Protein AF-A0A4P9YSX7-F1 (afdb_monomer)

Solvent-accessible surface area (backbone atoms only — not comparable to full-atom values): 7446 Å² total; per-residue (Å²): 141,92,79,89,79,85,84,76,81,81,80,81,82,82,80,86,76,82,76,68,74,71,67,54,31,10,48,99,82,40,51,61,19,48,90,82,24,20,10,11,25,95,44,29,35,33,68,53,59,60,26,18,64,48,75,34,39,35,85,26,10,51,38,58,79,43,23,43,69,74,78,77,95,67,95,83,87,85,68,91,87,49,67,76,36,45,44,43,47,93,72,58,84,48,50,60,90,61,30,77,46,64,36,90,64,82,75,88,77,76,66,97,58,95,74,78,129

Sequence (117 aa):
MHSQIIASAALLLLASALITPADANCGELGRKCDKFSPCCSGGYCDSKLRFCAVNCDPENSYSAKSCFPRPGCVNFETNFGDAKKMTTLENYDGNYQKYELYSDFQPNNAHINGNGR

Structure (mmCIF, N/CA/C/O backbone):
data_AF-A0A4P9YSX7-F1
#
_entry.id   AF-A0A4P9YSX7-F1
#
loop_
_atom_site.group_PDB
_atom_site.id
_atom_site.type_symbol
_atom_site.label_atom_id
_atom_site.label_alt_id
_atom_site.label_comp_id
_atom_site.label_asym_id
_atom_site.label_entity_id
_atom_site.label_seq_id
_atom_site.pdbx_PDB_ins_code
_atom_site.Cartn_x
_atom_site.Cartn_y
_atom_site.Cartn_z
_atom_site.occupancy
_atom_site.B_iso_or_equiv
_atom_site.auth_seq_id
_atom_site.auth_comp_id
_atom_site.auth_asym_id
_atom_site.auth_atom_id
_atom_site.pdbx_PDB_model_num
ATOM 1 N N . MET A 1 1 ? 46.335 48.099 5.311 1.00 44.53 1 MET A N 1
ATOM 2 C CA . MET A 1 1 ? 45.765 47.294 4.210 1.00 44.53 1 MET A CA 1
ATOM 3 C C . MET A 1 1 ? 45.022 46.102 4.822 1.00 44.53 1 MET A C 1
ATOM 5 O O . MET A 1 1 ? 45.572 45.020 4.876 1.00 44.53 1 MET A O 1
ATOM 9 N N . HIS A 1 2 ? 43.823 46.310 5.380 1.00 45.09 2 HIS A N 1
ATOM 10 C CA . HIS A 1 2 ? 43.035 45.255 6.059 1.00 45.09 2 HIS A CA 1
ATOM 11 C C . HIS A 1 2 ? 41.548 45.378 5.706 1.00 45.09 2 HIS A C 1
ATOM 13 O O . HIS A 1 2 ? 40.671 45.440 6.556 1.00 45.09 2 HIS A O 1
ATOM 19 N N . SER A 1 3 ? 41.278 45.509 4.419 1.00 52.00 3 SER A N 1
ATOM 20 C CA . SER A 1 3 ? 39.942 45.520 3.838 1.00 52.00 3 SER A CA 1
ATOM 21 C C . SER A 1 3 ? 40.109 44.853 2.475 1.00 52.00 3 SER A C 1
ATOM 23 O O . SER A 1 3 ? 41.175 45.047 1.897 1.00 52.00 3 SER A O 1
ATOM 25 N N . GLN A 1 4 ? 39.131 44.079 1.993 1.00 51.25 4 GLN A N 1
ATOM 26 C CA . GLN A 1 4 ? 39.103 43.311 0.719 1.00 51.25 4 GLN A CA 1
ATOM 27 C C . GLN A 1 4 ? 39.183 41.760 0.797 1.00 51.25 4 GLN A C 1
ATOM 29 O O . GLN A 1 4 ? 39.415 41.144 -0.236 1.00 51.25 4 GLN A O 1
ATOM 34 N N . ILE A 1 5 ? 38.959 41.076 1.934 1.00 47.78 5 ILE A N 1
ATOM 35 C CA . ILE A 1 5 ? 38.870 39.580 1.922 1.00 47.78 5 ILE A CA 1
ATOM 36 C C . ILE A 1 5 ? 37.495 39.032 2.359 1.00 47.78 5 ILE A C 1
ATOM 38 O O . ILE A 1 5 ? 37.219 37.847 2.223 1.00 47.78 5 ILE A O 1
ATOM 42 N N . ILE A 1 6 ? 36.554 39.878 2.787 1.00 49.09 6 ILE A N 1
ATOM 43 C CA . ILE A 1 6 ? 35.242 39.410 3.289 1.00 49.09 6 ILE A CA 1
ATOM 44 C C . ILE A 1 6 ? 34.161 39.333 2.188 1.00 49.09 6 ILE A C 1
ATOM 46 O O . ILE A 1 6 ? 32.992 39.116 2.482 1.00 49.09 6 ILE A O 1
ATOM 50 N N . ALA A 1 7 ? 34.515 39.511 0.911 1.00 49.16 7 ALA A N 1
ATOM 51 C CA . ALA A 1 7 ? 33.528 39.636 -0.170 1.00 49.16 7 ALA A CA 1
ATOM 52 C C . ALA A 1 7 ? 33.218 38.333 -0.937 1.00 49.16 7 ALA A C 1
ATOM 54 O O . ALA A 1 7 ? 32.344 38.347 -1.798 1.00 49.16 7 ALA A O 1
ATOM 55 N N . SER A 1 8 ? 33.877 37.206 -0.638 1.00 50.47 8 SER A N 1
ATOM 56 C CA . SER A 1 8 ? 33.814 36.018 -1.519 1.00 50.47 8 SER A CA 1
ATOM 57 C C . SER A 1 8 ? 33.156 34.769 -0.920 1.00 50.47 8 SER A C 1
ATOM 59 O O . SER A 1 8 ? 33.094 33.745 -1.593 1.00 50.47 8 SER A O 1
ATOM 61 N N . ALA A 1 9 ? 32.641 34.814 0.312 1.00 48.69 9 ALA A N 1
ATOM 62 C CA . ALA A 1 9 ? 32.119 33.615 0.988 1.00 48.69 9 ALA A CA 1
ATOM 63 C C . ALA A 1 9 ? 30.585 33.447 0.942 1.00 48.69 9 ALA A C 1
ATOM 65 O O . ALA A 1 9 ? 30.069 32.459 1.453 1.00 48.69 9 ALA A O 1
ATOM 66 N N . ALA A 1 10 ? 29.841 34.379 0.337 1.00 52.47 10 ALA A N 1
ATOM 67 C CA . ALA A 1 10 ? 28.373 34.382 0.401 1.00 52.47 10 ALA A CA 1
ATOM 68 C C . ALA A 1 10 ? 27.658 33.796 -0.835 1.00 52.47 10 ALA A C 1
ATOM 70 O O . ALA A 1 10 ? 26.431 33.774 -0.861 1.00 52.47 10 ALA A O 1
ATOM 71 N N . LEU A 1 11 ? 28.379 33.312 -1.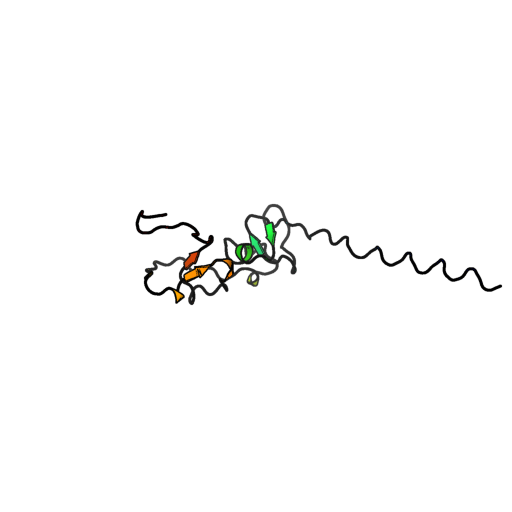855 1.00 51.22 11 LEU A N 1
ATOM 72 C CA . LEU A 1 11 ? 27.763 32.931 -3.139 1.00 51.22 11 LEU A CA 1
ATOM 73 C C . LEU A 1 11 ? 27.581 31.420 -3.380 1.00 51.22 11 LEU A C 1
ATOM 75 O O . LEU A 1 11 ? 27.096 31.038 -4.439 1.00 51.22 11 LEU A O 1
ATOM 79 N N . LEU A 1 12 ? 27.931 30.548 -2.426 1.00 53.75 12 LEU A N 1
ATOM 80 C CA . LEU A 1 12 ? 27.929 29.085 -2.633 1.00 53.75 12 LEU A CA 1
ATOM 81 C C . LEU A 1 12 ? 26.790 28.311 -1.938 1.00 53.75 12 LEU A C 1
ATOM 83 O O . LEU A 1 12 ? 26.771 27.087 -1.999 1.00 53.75 12 LEU A O 1
ATOM 87 N N . LEU A 1 13 ? 25.817 28.980 -1.309 1.00 55.47 13 LEU A N 1
ATOM 88 C CA . LEU A 1 13 ? 24.772 28.308 -0.509 1.00 55.47 13 LEU A CA 1
ATOM 89 C C . LEU A 1 13 ? 23.389 28.185 -1.183 1.00 55.47 13 LEU A C 1
ATOM 91 O O . LEU A 1 13 ? 22.444 27.738 -0.543 1.00 55.47 13 LEU A O 1
ATOM 95 N N . LEU A 1 14 ? 23.246 28.532 -2.467 1.00 56.84 14 LEU A N 1
ATOM 96 C CA . LEU A 1 14 ? 21.939 28.576 -3.154 1.00 56.84 14 LEU A CA 1
ATOM 97 C C . LEU A 1 14 ? 21.659 27.413 -4.130 1.00 56.84 14 LEU A C 1
ATOM 99 O O . LEU A 1 14 ? 20.660 27.450 -4.840 1.00 56.84 14 LEU A O 1
ATOM 103 N N . ALA A 1 15 ? 22.486 26.362 -4.171 1.00 56.94 15 ALA A N 1
ATOM 104 C CA . ALA A 1 15 ? 22.354 25.293 -5.175 1.00 56.94 15 ALA A CA 1
ATOM 105 C C . ALA A 1 15 ? 21.548 24.044 -4.736 1.00 56.94 15 ALA A C 1
ATOM 107 O O . ALA A 1 15 ? 21.456 23.085 -5.498 1.00 56.94 15 ALA A O 1
ATOM 108 N N . SER A 1 16 ? 20.958 24.014 -3.536 1.00 58.09 16 SER A N 1
ATOM 109 C CA . SER A 1 16 ? 20.520 22.747 -2.912 1.00 58.09 16 SER A CA 1
ATOM 110 C C . SER A 1 16 ? 19.030 22.380 -3.027 1.00 58.09 16 SER A C 1
ATOM 112 O O . SER A 1 16 ? 18.587 21.532 -2.258 1.00 58.09 16 SER A O 1
ATOM 114 N N . ALA A 1 17 ? 18.221 22.984 -3.907 1.00 57.47 17 ALA A N 1
ATOM 115 C CA . ALA A 1 17 ? 16.762 22.764 -3.846 1.00 57.47 17 ALA A CA 1
ATOM 116 C C . ALA A 1 17 ? 16.018 22.652 -5.187 1.00 57.47 17 ALA A C 1
ATOM 118 O O . ALA A 1 17 ? 14.826 22.935 -5.248 1.00 57.47 17 ALA A O 1
ATOM 119 N N . LEU A 1 18 ? 16.669 22.184 -6.253 1.00 50.09 18 LEU A N 1
ATOM 120 C CA . LEU A 1 18 ? 15.952 21.708 -7.444 1.00 50.09 18 LEU A CA 1
ATOM 121 C C . LEU A 1 18 ? 15.916 20.177 -7.444 1.00 50.09 18 LEU A C 1
ATOM 123 O O . LEU A 1 18 ? 16.394 19.530 -8.369 1.00 50.09 18 LEU A O 1
ATOM 127 N N . ILE A 1 19 ? 15.357 19.583 -6.385 1.00 56.78 19 ILE A N 1
ATOM 128 C CA . ILE A 1 19 ? 14.822 18.226 -6.509 1.00 56.78 19 ILE A CA 1
ATOM 129 C C . ILE A 1 19 ? 13.509 18.413 -7.265 1.00 56.78 19 ILE A C 1
ATOM 131 O O . ILE A 1 19 ? 12.466 18.665 -6.665 1.00 56.78 19 ILE A O 1
ATOM 135 N N . THR A 1 20 ? 13.565 18.382 -8.597 1.00 51.16 20 THR A N 1
ATOM 136 C CA . THR A 1 20 ? 12.356 18.118 -9.376 1.00 51.16 20 THR A CA 1
ATOM 137 C C . THR A 1 20 ? 11.800 16.806 -8.831 1.00 51.16 20 THR A C 1
ATOM 139 O O . THR A 1 20 ? 12.587 15.853 -8.754 1.00 51.16 20 THR A O 1
ATOM 142 N N . PRO A 1 21 ? 10.529 16.732 -8.394 1.00 57.25 21 PRO A N 1
ATOM 143 C CA . PRO A 1 21 ? 9.966 15.450 -8.002 1.00 57.25 21 PRO A CA 1
ATOM 144 C C . PRO A 1 21 ? 10.241 14.494 -9.159 1.00 57.25 21 PRO A C 1
ATOM 146 O O . PRO A 1 21 ? 9.942 14.832 -10.308 1.00 57.25 21 PRO A O 1
ATOM 149 N N . ALA A 1 22 ? 10.919 13.375 -8.875 1.00 58.41 22 ALA A N 1
ATOM 150 C CA . ALA A 1 22 ? 11.046 12.303 -9.849 1.00 58.41 22 ALA A CA 1
ATOM 151 C C . ALA A 1 22 ? 9.649 12.063 -10.410 1.00 58.41 22 ALA A C 1
ATOM 153 O O . ALA A 1 22 ? 8.707 12.071 -9.615 1.00 58.41 22 ALA A O 1
ATOM 154 N N . ASP A 1 23 ? 9.544 11.983 -11.743 1.00 61.09 23 ASP A N 1
ATOM 155 C CA . ASP A 1 23 ? 8.285 11.958 -12.489 1.00 61.09 23 ASP A CA 1
ATOM 156 C C . ASP A 1 23 ? 7.153 11.408 -11.629 1.00 61.09 23 ASP A C 1
ATOM 158 O O . ASP A 1 23 ? 7.137 10.228 -11.282 1.00 61.09 23 ASP A O 1
ATOM 162 N N . ALA A 1 24 ? 6.225 12.287 -11.243 1.00 78.25 24 ALA A N 1
ATOM 163 C CA . ALA A 1 24 ? 5.135 11.923 -10.344 1.00 78.25 24 ALA A CA 1
ATOM 164 C C . ALA A 1 24 ? 4.189 10.888 -10.972 1.00 78.25 24 ALA A C 1
ATOM 166 O O . ALA A 1 24 ? 3.214 10.515 -10.333 1.00 78.25 24 ALA A O 1
ATOM 167 N N . ASN A 1 25 ? 4.462 10.448 -12.204 1.00 90.81 25 ASN A N 1
ATOM 168 C CA . ASN A 1 25 ? 3.678 9.506 -12.975 1.00 90.81 25 ASN A CA 1
ATOM 169 C C . ASN A 1 25 ? 4.381 8.141 -13.061 1.00 90.81 25 ASN A C 1
ATOM 171 O O . ASN A 1 25 ? 5.598 8.057 -13.225 1.00 90.81 25 ASN A O 1
ATOM 175 N N . CYS A 1 26 ? 3.594 7.073 -13.052 1.00 92.75 26 CYS A N 1
ATOM 176 C CA . CYS A 1 26 ? 4.033 5.686 -13.192 1.00 92.75 26 CYS A CA 1
ATOM 177 C C . CYS A 1 26 ? 3.087 4.895 -14.107 1.00 92.75 26 CYS A C 1
ATOM 179 O O . CYS A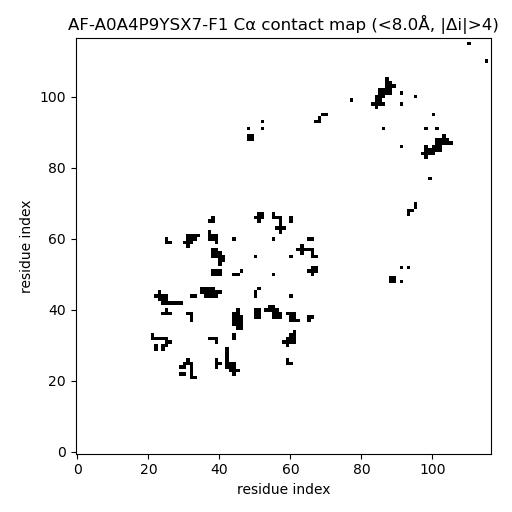 1 26 ? 2.019 5.379 -14.482 1.00 92.75 26 CYS A O 1
ATOM 181 N N . GLY A 1 27 ? 3.466 3.668 -14.473 1.00 87.88 27 GLY A N 1
ATOM 182 C CA . GLY A 1 27 ? 2.654 2.823 -15.353 1.00 87.88 27 GLY A CA 1
ATOM 183 C C . GLY A 1 27 ? 2.803 3.184 -16.826 1.00 87.88 27 GLY A C 1
ATOM 184 O O . GLY A 1 27 ? 3.882 3.569 -17.265 1.00 87.88 27 GLY A O 1
ATOM 185 N N . GLU A 1 28 ? 1.717 3.071 -17.594 1.00 80.38 28 GLU A N 1
ATOM 186 C CA . GLU A 1 28 ? 1.713 3.309 -19.050 1.00 80.38 28 GLU A CA 1
ATOM 187 C C . GLU A 1 28 ? 2.220 4.705 -19.448 1.00 80.38 28 GLU A C 1
ATOM 189 O O . GLU A 1 28 ? 2.726 4.895 -20.552 1.00 80.38 28 GLU A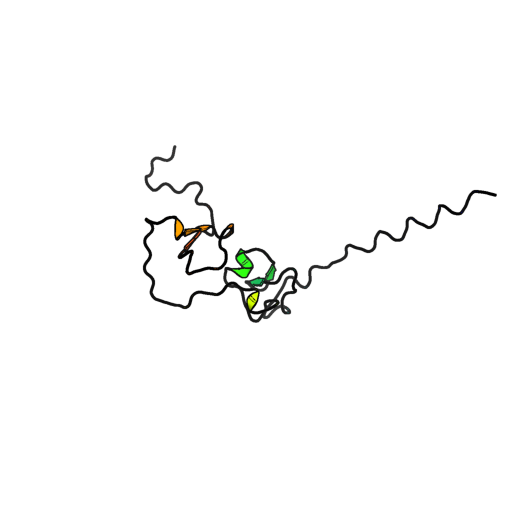 O 1
ATOM 194 N N . LEU A 1 29 ? 2.100 5.676 -18.540 1.00 69.88 29 LEU A N 1
ATOM 195 C CA . LEU A 1 29 ? 2.465 7.073 -18.758 1.00 69.88 29 LEU A CA 1
ATOM 196 C C . LEU A 1 29 ? 3.823 7.457 -18.137 1.00 69.88 29 LEU A C 1
ATOM 198 O O . LEU A 1 29 ? 4.211 8.620 -18.234 1.00 69.88 29 LEU A O 1
ATOM 202 N N . GLY A 1 30 ? 4.544 6.533 -17.481 1.00 76.56 30 GLY A N 1
ATOM 203 C CA . GLY A 1 30 ? 5.713 6.880 -16.661 1.00 76.56 30 GLY A CA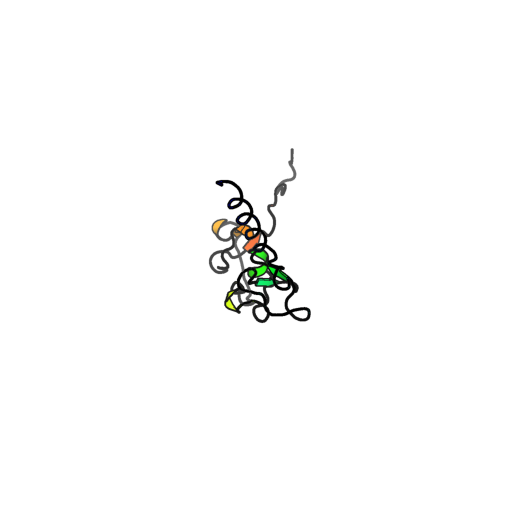 1
ATOM 204 C C . GLY A 1 30 ? 6.741 5.764 -16.440 1.00 76.56 30 GLY A C 1
ATOM 205 O O . GLY A 1 30 ? 6.679 4.684 -17.020 1.00 76.56 30 GLY A O 1
ATOM 206 N N . ARG A 1 31 ? 7.744 6.046 -15.600 1.00 86.31 31 ARG A N 1
ATOM 207 C CA . ARG A 1 31 ? 8.743 5.060 -15.141 1.00 86.31 31 ARG A CA 1
ATOM 208 C C . ARG A 1 31 ? 8.299 4.449 -13.811 1.00 86.31 31 ARG A C 1
ATOM 210 O O . ARG A 1 31 ? 7.296 4.855 -13.233 1.00 86.31 31 ARG A O 1
ATOM 217 N N . LYS A 1 32 ? 9.059 3.473 -13.302 1.00 93.12 32 LYS A N 1
ATOM 218 C CA . LYS A 1 32 ? 8.862 3.010 -11.925 1.00 93.12 32 LYS A CA 1
ATOM 219 C C . LYS A 1 32 ? 9.074 4.156 -10.945 1.00 93.12 32 LYS A C 1
ATOM 221 O O . LYS A 1 32 ? 10.003 4.945 -11.125 1.00 93.12 32 LYS A O 1
ATOM 226 N N . CYS A 1 33 ? 8.259 4.185 -9.898 1.00 94.44 33 CYS A N 1
ATOM 227 C CA . CYS A 1 33 ? 8.419 5.150 -8.823 1.00 94.44 33 CYS A CA 1
ATOM 228 C C . CYS A 1 33 ? 9.794 5.052 -8.145 1.00 94.44 33 CYS A C 1
ATOM 230 O O . CYS A 1 33 ? 10.431 3.995 -8.134 1.00 94.44 33 CYS A O 1
ATOM 232 N N . ASP A 1 34 ? 10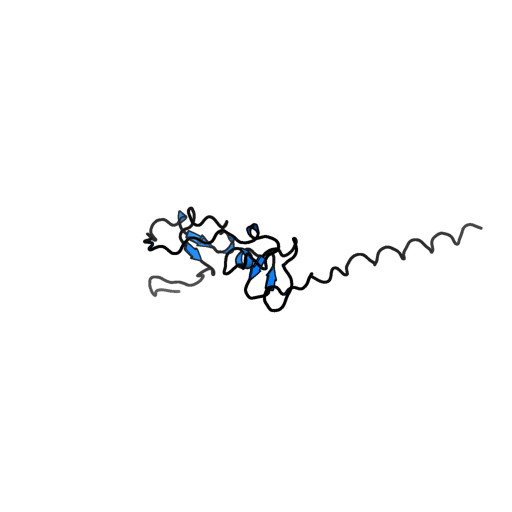.250 6.152 -7.551 1.00 93.56 34 ASP A N 1
ATOM 233 C CA . ASP A 1 34 ? 11.499 6.184 -6.794 1.00 93.56 34 ASP A CA 1
ATOM 234 C C . ASP A 1 34 ? 11.307 5.751 -5.331 1.00 93.56 34 ASP A C 1
ATOM 236 O O . ASP A 1 34 ? 10.204 5.488 -4.862 1.00 93.56 34 ASP A O 1
ATOM 240 N N . LYS A 1 35 ? 12.401 5.683 -4.571 1.00 94.38 35 LYS A N 1
ATOM 241 C CA . LYS A 1 35 ? 12.358 5.269 -3.161 1.00 94.38 35 LYS A CA 1
ATOM 242 C C . LYS A 1 35 ? 11.677 6.273 -2.216 1.00 94.38 35 LYS A C 1
ATOM 244 O O . LYS A 1 35 ? 11.418 5.912 -1.072 1.00 94.38 35 LYS A O 1
ATOM 249 N N . PHE A 1 36 ? 11.468 7.521 -2.637 1.00 92.50 36 PHE A N 1
ATOM 250 C CA . PHE A 1 36 ? 10.899 8.591 -1.810 1.00 92.50 36 PHE A CA 1
ATOM 251 C C . PHE A 1 36 ? 9.377 8.691 -1.972 1.00 92.50 36 PHE A C 1
ATOM 253 O O . PHE A 1 36 ? 8.691 9.048 -1.018 1.00 92.50 36 PHE A O 1
ATOM 260 N N . SER A 1 37 ? 8.853 8.311 -3.140 1.00 94.56 37 SER A N 1
ATOM 261 C CA . SER A 1 37 ? 7.420 8.179 -3.435 1.00 94.56 37 SER A CA 1
ATOM 262 C C . SER A 1 37 ? 7.117 6.771 -3.962 1.00 94.56 37 SER A C 1
ATOM 264 O O . SER A 1 37 ? 6.782 6.614 -5.130 1.00 94.56 37 SER A O 1
ATOM 266 N N . PRO A 1 38 ? 7.285 5.718 -3.144 1.00 95.50 38 PRO A N 1
ATOM 267 C CA . PRO A 1 38 ? 7.522 4.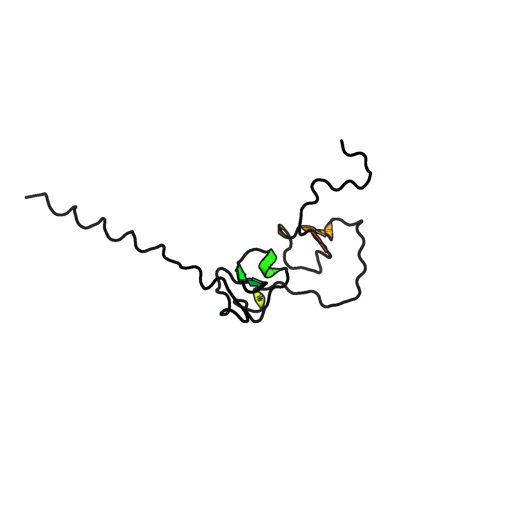360 -3.633 1.00 95.50 38 PRO A CA 1
ATOM 268 C C . PRO A 1 38 ? 6.303 3.629 -4.189 1.00 95.50 38 PRO A C 1
ATOM 270 O O . PRO A 1 38 ? 6.492 2.554 -4.769 1.00 95.50 38 PRO A O 1
ATOM 273 N N . CYS A 1 39 ? 5.097 4.162 -3.999 1.00 95.75 39 CYS A N 1
ATOM 274 C CA . CYS A 1 39 ? 3.842 3.495 -4.317 1.00 95.75 39 CYS A CA 1
ATOM 275 C C . CYS A 1 39 ? 3.204 4.115 -5.558 1.00 95.75 39 CYS A C 1
ATOM 277 O O . CYS A 1 39 ? 2.860 5.296 -5.562 1.00 95.75 39 CYS A O 1
ATOM 279 N N . CYS A 1 40 ? 3.022 3.295 -6.591 1.00 95.75 40 CYS A N 1
ATOM 280 C CA . CYS A 1 40 ? 2.303 3.664 -7.802 1.00 95.75 40 CYS A CA 1
ATOM 281 C C . CYS A 1 40 ? 0.807 3.373 -7.630 1.00 95.75 40 CYS A C 1
ATOM 283 O O . CYS A 1 40 ? 0.442 2.222 -7.411 1.00 95.75 40 CYS A O 1
ATOM 285 N N . SER A 1 41 ? -0.070 4.369 -7.754 1.00 93.69 41 SER A N 1
ATOM 286 C CA . SER A 1 41 ? -1.527 4.166 -7.752 1.00 93.69 41 SER A CA 1
ATOM 287 C C . SER A 1 41 ? -2.201 5.135 -8.718 1.00 93.69 41 SER A C 1
ATOM 289 O O . SER A 1 41 ? -1.897 6.326 -8.732 1.00 93.69 41 SER A O 1
ATOM 291 N N . GLY A 1 42 ? -3.089 4.618 -9.574 1.00 92.38 42 GLY A N 1
ATOM 292 C CA . GLY A 1 42 ? -3.795 5.428 -10.576 1.00 92.38 42 GLY A CA 1
ATOM 293 C C . GLY A 1 42 ? -2.876 6.152 -11.569 1.00 92.38 42 GLY A C 1
ATOM 294 O O . GLY A 1 42 ? -3.262 7.190 -12.094 1.00 92.38 42 GLY A O 1
ATOM 295 N N . GLY A 1 43 ? -1.663 5.637 -11.788 1.00 93.19 43 GLY A N 1
ATOM 296 C CA . GLY A 1 43 ? -0.659 6.262 -12.648 1.00 93.19 43 GLY A CA 1
ATOM 297 C C . GLY A 1 43 ? 0.186 7.338 -11.968 1.00 93.19 43 GLY A C 1
ATOM 298 O O . GLY A 1 43 ? 0.927 8.012 -12.672 1.00 93.19 43 GLY A O 1
ATOM 299 N N . TYR A 1 44 ? 0.117 7.483 -10.638 1.00 93.62 44 TYR A N 1
ATOM 300 C CA . TYR A 1 44 ? 0.899 8.462 -9.880 1.00 93.62 44 TYR A CA 1
ATOM 301 C C . TYR A 1 44 ? 1.724 7.841 -8.745 1.00 93.62 44 TYR A C 1
ATOM 303 O O . TYR A 1 44 ? 1.283 6.894 -8.092 1.00 93.62 44 TYR A O 1
ATOM 311 N N . CYS A 1 45 ? 2.900 8.413 -8.486 1.00 94.56 45 CYS A N 1
ATOM 312 C CA . CYS A 1 45 ? 3.806 8.043 -7.401 1.00 94.56 45 CYS A CA 1
ATOM 313 C C . CYS A 1 45 ? 3.576 8.920 -6.165 1.00 94.56 45 CYS A C 1
ATOM 315 O O . CYS A 1 45 ? 3.662 10.145 -6.244 1.00 94.56 45 CYS A O 1
ATOM 317 N N . ASP A 1 46 ? 3.350 8.306 -5.004 1.00 93.88 46 ASP A N 1
ATOM 318 C CA . ASP A 1 46 ? 3.287 8.997 -3.707 1.00 93.88 46 ASP A CA 1
ATOM 319 C C . ASP A 1 46 ? 3.771 8.034 -2.596 1.00 93.88 46 ASP A C 1
ATOM 321 O O . ASP A 1 46 ? 3.978 6.837 -2.815 1.00 93.88 46 ASP A O 1
ATOM 325 N N . SER A 1 47 ? 3.991 8.557 -1.393 1.00 92.81 47 SER A N 1
ATOM 326 C CA . SER A 1 47 ? 4.302 7.791 -0.176 1.00 92.81 47 SER A CA 1
ATOM 327 C C . SER A 1 47 ? 3.117 7.695 0.790 1.00 92.81 47 SER A C 1
ATOM 329 O O . SER A 1 47 ? 3.186 6.973 1.787 1.00 92.81 47 SER A O 1
ATOM 331 N N . LYS A 1 48 ? 2.013 8.401 0.512 1.00 91.12 48 LYS A N 1
ATOM 332 C CA . LYS A 1 48 ? 0.787 8.339 1.309 1.00 91.12 48 LYS A CA 1
ATOM 333 C C . LYS A 1 48 ? 0.253 6.917 1.370 1.00 91.12 48 LYS A C 1
ATOM 335 O O . LYS A 1 48 ? 0.143 6.221 0.364 1.00 91.12 48 LYS A O 1
ATOM 340 N N . LEU A 1 49 ? -0.222 6.551 2.554 1.00 89.75 49 LEU A N 1
ATOM 341 C CA . LEU A 1 49 ? -0.752 5.227 2.860 1.00 89.75 49 LEU A CA 1
ATOM 342 C C . LEU A 1 49 ? -1.815 4.749 1.864 1.00 89.75 49 LEU A C 1
ATOM 344 O O . LEU A 1 49 ? -1.781 3.604 1.427 1.00 89.75 49 LEU A O 1
ATOM 348 N N . ARG A 1 50 ? -2.706 5.648 1.424 1.00 89.88 50 ARG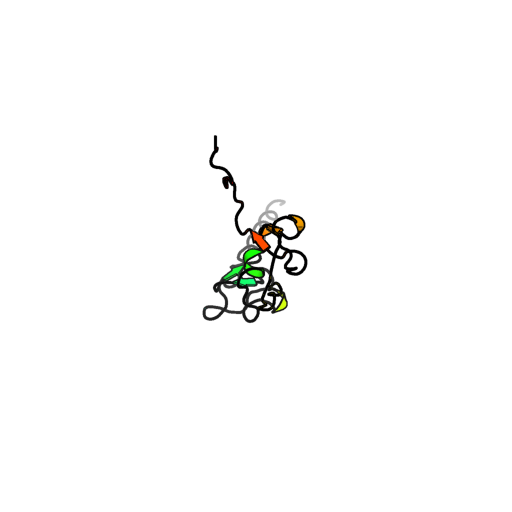 A N 1
ATOM 349 C CA . ARG A 1 50 ? -3.720 5.357 0.400 1.00 89.88 50 ARG A CA 1
ATOM 350 C C . ARG A 1 50 ? -3.115 4.841 -0.907 1.00 89.88 50 ARG A C 1
ATOM 352 O O . ARG A 1 50 ? -3.683 3.927 -1.490 1.00 89.88 50 ARG A O 1
ATOM 359 N N . PHE A 1 51 ? -1.980 5.381 -1.347 1.00 93.44 51 PHE A N 1
ATOM 360 C CA . PHE A 1 51 ? -1.319 4.946 -2.580 1.00 93.44 51 PHE A CA 1
ATOM 361 C C . PHE A 1 51 ? -0.726 3.549 -2.441 1.00 93.44 51 PHE A C 1
ATOM 363 O O . PHE A 1 51 ? -0.736 2.789 -3.400 1.00 93.44 51 PHE A O 1
ATOM 370 N N . CYS A 1 52 ? -0.244 3.197 -1.251 1.00 93.62 52 CYS A N 1
ATOM 371 C CA . CYS A 1 52 ? 0.349 1.889 -0.980 1.00 93.62 52 CYS A CA 1
ATOM 372 C C . CYS A 1 52 ? -0.704 0.814 -0.660 1.00 93.62 52 CYS A C 1
ATOM 374 O O . CYS A 1 52 ? -0.494 -0.364 -0.950 1.00 93.62 52 CYS A O 1
ATOM 376 N N . ALA A 1 53 ? -1.836 1.212 -0.073 1.00 89.44 53 ALA A N 1
ATOM 377 C CA . ALA A 1 53 ? -2.898 0.316 0.378 1.00 89.44 53 ALA A CA 1
ATOM 378 C C . ALA A 1 53 ? -3.997 0.089 -0.670 1.00 89.44 53 ALA A C 1
ATOM 380 O O . ALA A 1 53 ? -4.545 -1.009 -0.756 1.00 89.44 53 ALA A O 1
ATOM 381 N N . VAL A 1 54 ? -4.333 1.111 -1.464 1.00 88.19 54 VAL A N 1
ATOM 382 C CA . VAL A 1 54 ? -5.496 1.096 -2.358 1.00 88.19 54 VAL A CA 1
ATOM 383 C C . VAL A 1 54 ? -5.036 1.118 -3.809 1.00 88.19 54 VAL A C 1
ATOM 385 O O . VAL A 1 54 ? -4.436 2.086 -4.273 1.00 88.19 54 VAL A O 1
ATOM 388 N N . ASN A 1 55 ? -5.338 0.036 -4.533 1.00 89.00 55 ASN A N 1
ATOM 389 C CA . ASN A 1 55 ? -5.021 -0.127 -5.957 1.00 89.00 55 ASN A CA 1
ATOM 390 C C . ASN A 1 55 ? -3.545 0.135 -6.311 1.00 89.00 55 ASN A C 1
ATOM 392 O O . ASN A 1 55 ? -3.238 0.540 -7.427 1.00 89.00 55 ASN A O 1
ATOM 396 N N . CYS A 1 56 ? -2.635 -0.121 -5.366 1.00 94.19 56 CYS A N 1
ATOM 397 C CA . CYS A 1 56 ? -1.200 0.020 -5.584 1.00 94.19 56 CYS A CA 1
ATOM 398 C C . CYS A 1 56 ? -0.720 -0.974 -6.640 1.00 94.19 56 CYS A C 1
ATOM 400 O O . CYS A 1 56 ? -0.947 -2.175 -6.484 1.00 94.19 56 CYS A O 1
ATOM 402 N N . ASP A 1 57 ? -0.062 -0.501 -7.687 1.00 94.88 57 ASP A N 1
ATOM 403 C CA . ASP A 1 57 ? 0.522 -1.307 -8.750 1.00 94.88 57 ASP A CA 1
ATOM 404 C C . ASP A 1 57 ? 1.950 -1.749 -8.365 1.00 94.88 57 ASP A C 1
ATOM 406 O O . ASP A 1 57 ? 2.871 -0.922 -8.354 1.00 94.88 57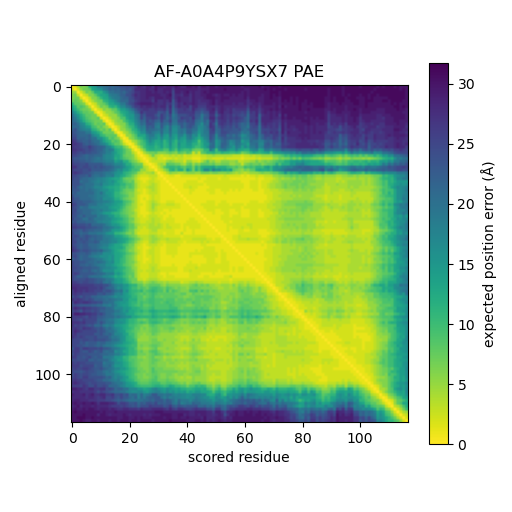 ASP A O 1
ATOM 410 N N . PRO A 1 58 ? 2.174 -3.038 -8.042 1.00 94.69 58 PRO A N 1
ATOM 411 C CA . PRO A 1 58 ? 3.484 -3.523 -7.615 1.00 94.69 58 PRO A CA 1
ATOM 412 C C . PRO A 1 58 ? 4.518 -3.564 -8.749 1.00 94.69 58 PRO A C 1
ATOM 414 O O . PRO A 1 58 ? 5.717 -3.554 -8.464 1.00 94.69 58 PRO A O 1
ATOM 417 N N . GLU A 1 59 ? 4.094 -3.615 -10.015 1.00 94.69 59 GLU A N 1
ATOM 418 C CA . GLU A 1 59 ? 5.007 -3.697 -11.158 1.00 94.69 59 GLU A CA 1
ATOM 419 C C . GLU A 1 59 ? 5.637 -2.336 -11.456 1.00 94.69 59 GLU A C 1
ATOM 421 O O . GLU A 1 59 ? 6.838 -2.262 -11.747 1.00 94.69 59 GLU A O 1
ATOM 426 N N . ASN A 1 60 ? 4.848 -1.271 -11.297 1.00 95.44 60 ASN A N 1
ATOM 427 C CA . ASN A 1 60 ? 5.242 0.115 -11.554 1.00 95.44 60 ASN A CA 1
ATOM 428 C C . ASN A 1 60 ? 5.656 0.902 -10.297 1.00 95.44 60 ASN A C 1
ATOM 430 O O . ASN A 1 60 ? 6.110 2.043 -10.385 1.00 95.44 60 ASN A O 1
ATOM 434 N N . SER A 1 61 ? 5.564 0.287 -9.121 1.00 95.44 61 SER A N 1
ATOM 435 C CA . SER A 1 61 ? 6.140 0.812 -7.880 1.00 95.44 61 SER A CA 1
ATOM 436 C C . SER A 1 61 ? 7.671 0.668 -7.841 1.00 95.44 61 SER A C 1
ATOM 438 O O . SER A 1 61 ? 8.260 -0.089 -8.617 1.00 95.44 61 SER A O 1
ATOM 440 N N . TYR A 1 62 ? 8.331 1.353 -6.896 1.00 96.00 62 TYR A N 1
ATOM 441 C CA . TYR A 1 62 ? 9.789 1.240 -6.686 1.00 96.00 62 TYR A CA 1
ATOM 442 C C . TYR A 1 62 ? 10.235 -0.215 -6.485 1.00 96.00 62 TYR A C 1
ATOM 444 O O . TYR A 1 62 ? 11.257 -0.663 -7.008 1.00 96.00 62 TYR A O 1
ATOM 452 N N . SER A 1 63 ? 9.430 -0.978 -5.748 1.00 95.62 63 SER A N 1
ATOM 453 C CA . SER A 1 63 ? 9.545 -2.425 -5.628 1.00 95.62 63 SER A CA 1
ATOM 454 C C . SER A 1 63 ? 8.157 -3.036 -5.455 1.00 95.62 63 SER A C 1
ATOM 456 O O . SER A 1 63 ? 7.242 -2.367 -4.977 1.00 95.62 63 SER A O 1
ATOM 458 N N . ALA A 1 64 ? 8.010 -4.335 -5.725 1.00 93.19 64 ALA A N 1
ATOM 459 C CA . ALA A 1 64 ? 6.754 -5.040 -5.457 1.00 93.19 64 ALA A CA 1
ATOM 460 C C . ALA A 1 64 ? 6.333 -4.980 -3.972 1.00 93.19 64 ALA A C 1
ATOM 462 O O . ALA A 1 64 ? 5.154 -5.108 -3.660 1.00 93.19 64 ALA A O 1
ATOM 463 N N . LYS A 1 65 ? 7.291 -4.759 -3.058 1.00 94.31 65 LYS A N 1
ATOM 464 C CA . LYS A 1 65 ? 7.058 -4.621 -1.612 1.00 94.31 65 LYS A CA 1
ATOM 465 C C . LYS A 1 65 ? 6.660 -3.207 -1.179 1.00 94.31 65 LYS A C 1
ATOM 467 O O . LYS A 1 65 ? 6.406 -3.006 0.002 1.00 94.31 65 LYS A O 1
ATOM 472 N N . SER A 1 66 ? 6.635 -2.235 -2.091 1.00 95.38 66 SER A N 1
ATOM 473 C CA . SER A 1 66 ? 6.108 -0.901 -1.786 1.00 95.38 66 SER A CA 1
ATOM 474 C C . SER A 1 66 ? 4.599 -0.946 -1.544 1.00 95.38 66 SER A C 1
ATOM 476 O O . SER A 1 66 ? 4.078 -0.202 -0.720 1.00 95.38 66 SER A O 1
ATOM 478 N N . CYS A 1 67 ? 3.900 -1.835 -2.251 1.00 94.69 67 CYS A N 1
ATOM 479 C CA . CYS A 1 67 ? 2.475 -2.054 -2.074 1.00 94.69 67 CYS A CA 1
ATOM 480 C C . CYS A 1 67 ? 2.200 -2.947 -0.868 1.00 94.69 67 CYS A C 1
ATOM 482 O O . CYS A 1 67 ? 2.909 -3.927 -0.625 1.00 94.69 67 CYS A O 1
ATOM 484 N N . PHE A 1 68 ? 1.114 -2.660 -0.156 1.00 92.06 68 PHE A N 1
ATOM 485 C CA . PHE A 1 68 ? 0.607 -3.588 0.841 1.00 92.06 68 PHE A CA 1
ATOM 486 C C . PHE A 1 68 ? 0.079 -4.867 0.190 1.00 92.06 68 PHE A C 1
ATOM 488 O O . PHE A 1 68 ? -0.453 -4.830 -0.926 1.00 92.06 68 PHE A O 1
ATOM 495 N N . PRO A 1 69 ? 0.220 -6.014 0.878 1.00 87.12 69 PRO A N 1
ATOM 496 C CA . PRO A 1 69 ? -0.309 -7.270 0.382 1.00 87.12 69 PRO A CA 1
ATOM 497 C C . PRO A 1 69 ? -1.823 -7.149 0.214 1.00 87.12 69 PRO A C 1
ATOM 499 O O . PRO A 1 69 ? -2.546 -6.818 1.155 1.00 87.12 69 PRO A O 1
ATOM 502 N N . ARG A 1 70 ? -2.307 -7.429 -0.998 1.00 80.19 70 ARG A N 1
ATOM 503 C CA . ARG A 1 70 ? -3.745 -7.522 -1.240 1.00 80.19 70 ARG A CA 1
ATOM 504 C C . ARG A 1 70 ? -4.246 -8.862 -0.695 1.00 80.19 70 ARG A C 1
ATOM 506 O O . ARG A 1 70 ? -3.617 -9.885 -0.986 1.00 80.19 70 ARG A O 1
ATOM 513 N N . PRO A 1 71 ? -5.351 -8.886 0.068 1.00 80.44 71 PRO A N 1
ATOM 514 C CA . PRO A 1 71 ? -5.998 -10.145 0.399 1.00 80.44 71 PRO A CA 1
ATOM 515 C C . PRO A 1 71 ? -6.408 -10.848 -0.900 1.00 80.44 71 PRO A C 1
ATOM 517 O O . PRO A 1 71 ? -6.790 -10.203 -1.879 1.00 80.44 71 PRO A O 1
ATOM 520 N N . GLY A 1 72 ? -6.308 -12.176 -0.921 1.00 84.75 72 GLY A N 1
ATOM 521 C CA . GLY A 1 72 ? -6.849 -12.956 -2.031 1.00 84.75 72 GLY A CA 1
ATOM 522 C C . GLY A 1 72 ? -8.364 -12.763 -2.141 1.00 84.75 72 GLY A C 1
ATOM 523 O O . GLY A 1 72 ? -9.037 -12.528 -1.138 1.00 84.75 72 GLY A O 1
ATOM 524 N N . CYS A 1 73 ? -8.913 -12.879 -3.352 1.00 86.38 73 CYS A N 1
ATOM 525 C CA . CYS A 1 73 ? -10.361 -12.881 -3.545 1.00 86.38 73 CYS A CA 1
ATOM 526 C C . CYS A 1 73 ? -10.957 -14.148 -2.920 1.00 86.38 73 CYS A C 1
ATOM 528 O O . CYS A 1 73 ? -10.742 -15.251 -3.422 1.00 86.38 73 CYS A O 1
ATOM 530 N N . VAL A 1 74 ? -11.695 -13.983 -1.825 1.00 87.00 74 VAL A N 1
ATOM 531 C CA . VAL A 1 74 ? -12.368 -15.065 -1.100 1.00 87.00 74 VAL A CA 1
ATOM 532 C C . VAL A 1 74 ? -13.785 -14.645 -0.733 1.00 87.00 74 VAL A C 1
ATOM 534 O O . VAL A 1 74 ? -14.073 -13.456 -0.592 1.00 87.00 74 VAL A O 1
ATOM 537 N N . ASN A 1 75 ? -14.664 -15.627 -0.537 1.00 91.19 75 ASN A N 1
ATOM 538 C CA . ASN A 1 75 ? -15.915 -15.377 0.171 1.00 91.19 75 ASN A CA 1
ATOM 539 C C . ASN A 1 75 ? -15.568 -15.041 1.626 1.00 91.19 75 ASN A C 1
ATOM 541 O O . ASN A 1 75 ? -14.839 -15.804 2.263 1.00 91.19 75 ASN A O 1
ATOM 545 N N . PHE A 1 76 ? -16.069 -13.920 2.143 1.00 86.25 76 PHE A N 1
ATOM 546 C CA . PHE A 1 76 ? -15.849 -13.523 3.531 1.00 86.25 76 PHE A CA 1
ATOM 547 C C . PHE A 1 76 ? -17.164 -13.117 4.197 1.00 86.25 76 PHE A C 1
ATOM 549 O O . PHE A 1 76 ? -18.054 -12.554 3.561 1.00 86.25 76 PHE A O 1
ATOM 556 N N . GLU A 1 77 ? -17.258 -13.405 5.490 1.00 89.12 77 GLU A N 1
ATOM 557 C CA . GLU A 1 77 ? -18.328 -12.955 6.374 1.00 89.12 77 GLU A CA 1
ATOM 558 C C . GLU A 1 77 ? -17.674 -12.187 7.524 1.00 89.12 77 GLU A C 1
ATOM 560 O O . GLU A 1 77 ? -16.637 -12.605 8.042 1.00 89.12 77 GLU A O 1
ATOM 565 N N . THR A 1 78 ? -18.251 -11.049 7.902 1.00 86.25 78 THR A N 1
ATOM 566 C CA . THR A 1 78 ? -17.735 -10.195 8.977 1.00 86.25 78 THR A CA 1
ATOM 567 C C . THR A 1 78 ? -18.839 -9.852 9.968 1.00 86.25 78 THR A C 1
ATOM 569 O O . THR A 1 78 ? -20.020 -9.795 9.620 1.00 86.25 78 THR A O 1
ATOM 572 N N . ASN A 1 79 ? -18.445 -9.612 11.217 1.00 83.19 79 ASN A N 1
ATOM 573 C CA . ASN A 1 79 ? -19.329 -9.194 12.295 1.00 83.19 79 ASN A CA 1
ATOM 574 C C . ASN A 1 79 ? -18.929 -7.790 12.767 1.00 83.19 79 ASN A C 1
ATOM 576 O O . ASN A 1 79 ? -17.870 -7.605 13.365 1.00 83.19 79 ASN A O 1
ATOM 580 N N . PHE A 1 80 ? -19.818 -6.818 12.558 1.00 84.94 80 PHE A N 1
ATOM 581 C CA . PHE A 1 80 ? -19.622 -5.413 12.937 1.00 84.94 80 PHE A CA 1
ATOM 582 C C . PHE A 1 80 ? -19.700 -5.138 14.454 1.00 84.94 80 PHE A C 1
ATOM 584 O O . PHE A 1 80 ? -19.587 -3.992 14.879 1.00 84.94 80 PHE A O 1
ATOM 591 N N . GLY A 1 81 ? -19.901 -6.165 15.284 1.00 86.81 81 GLY A N 1
ATOM 592 C CA . GLY A 1 81 ? -19.905 -6.068 16.744 1.00 86.81 81 GLY A CA 1
ATOM 593 C C . GLY A 1 81 ? -18.512 -5.989 17.379 1.00 86.81 81 GLY A C 1
ATOM 594 O O . GLY A 1 81 ? -18.402 -5.550 18.522 1.00 86.81 81 GLY A O 1
ATOM 595 N N . ASP A 1 82 ? -17.448 -6.377 16.665 1.00 86.19 82 ASP A N 1
ATOM 596 C CA . ASP A 1 82 ? -16.064 -6.237 17.136 1.00 86.19 82 ASP A CA 1
ATOM 597 C C . ASP A 1 82 ? -15.355 -5.076 16.428 1.00 86.19 82 ASP A C 1
ATOM 599 O O . ASP A 1 82 ? -14.781 -5.222 15.347 1.00 86.19 82 ASP A O 1
ATOM 603 N N . ALA A 1 83 ? -15.350 -3.911 17.078 1.00 85.88 83 ALA A N 1
ATOM 604 C CA . ALA A 1 83 ? -14.735 -2.699 16.544 1.00 85.88 83 ALA A CA 1
ATOM 605 C C . ALA A 1 83 ? -13.217 -2.824 16.299 1.00 85.88 83 ALA A C 1
ATOM 607 O O . ALA A 1 83 ? -12.658 -2.014 15.567 1.00 85.88 83 ALA A O 1
ATOM 608 N N . LYS A 1 84 ? -12.531 -3.824 16.877 1.00 88.50 84 LYS A N 1
ATOM 609 C CA . LYS A 1 84 ? -11.082 -4.019 16.680 1.00 88.50 84 LYS A CA 1
ATOM 610 C C . LYS A 1 84 ? -10.737 -4.541 15.287 1.00 88.50 84 LYS A C 1
ATOM 612 O O . LYS A 1 84 ? -9.600 -4.381 14.853 1.00 88.50 84 LYS A O 1
ATOM 617 N N . LYS A 1 85 ? -11.709 -5.148 14.601 1.00 90.25 85 LYS A N 1
ATOM 618 C CA . LYS A 1 85 ? -11.573 -5.657 13.229 1.00 90.25 85 LYS A CA 1
ATOM 619 C C . LYS A 1 85 ? -11.705 -4.566 12.170 1.00 90.25 85 LYS A C 1
ATOM 621 O O . LYS A 1 85 ? -11.545 -4.846 10.984 1.00 90.25 85 LYS A O 1
ATOM 626 N N . MET A 1 86 ? -11.987 -3.334 12.588 1.00 90.19 86 MET A N 1
ATOM 627 C CA . MET A 1 86 ? -12.111 -2.178 11.714 1.00 90.19 86 MET A CA 1
ATOM 628 C C . MET A 1 86 ? -11.080 -1.115 12.080 1.00 90.19 86 MET A C 1
ATOM 630 O O . MET A 1 86 ? -10.730 -0.931 13.243 1.00 90.19 86 MET A O 1
ATOM 634 N N . THR A 1 87 ? -10.600 -0.391 11.077 1.00 90.12 87 THR A N 1
ATOM 635 C CA . THR A 1 87 ? -9.708 0.758 11.271 1.00 90.12 87 THR A CA 1
ATOM 636 C C . THR A 1 87 ? -10.054 1.879 10.295 1.00 90.12 87 THR A C 1
ATOM 638 O O . THR A 1 87 ? -10.942 1.731 9.456 1.00 90.12 87 THR A O 1
ATOM 641 N N . THR A 1 88 ? -9.387 3.022 10.393 1.00 90.00 88 THR A N 1
ATOM 642 C CA . THR A 1 88 ? -9.434 4.036 9.331 1.00 90.00 88 THR A CA 1
ATOM 643 C C . THR A 1 88 ? -8.299 3.792 8.345 1.00 90.00 88 THR A C 1
ATOM 645 O O . THR A 1 88 ? -7.284 3.188 8.702 1.00 90.00 88 THR A O 1
ATOM 648 N N . LEU A 1 89 ? -8.444 4.255 7.105 1.00 88.56 89 LEU A N 1
ATOM 649 C CA . LEU A 1 89 ? -7.415 4.101 6.082 1.00 88.56 89 LEU A CA 1
ATOM 650 C C . LEU A 1 89 ? -6.083 4.716 6.525 1.00 88.56 89 LEU A C 1
ATOM 652 O O . LEU A 1 89 ? -5.043 4.157 6.213 1.00 88.56 89 LEU A O 1
ATOM 656 N N . GLU A 1 90 ? -6.104 5.808 7.293 1.00 87.88 90 GLU A N 1
ATOM 657 C CA . GLU A 1 90 ? -4.910 6.462 7.847 1.00 87.88 90 GLU A CA 1
ATOM 658 C C . GLU A 1 90 ? -4.159 5.585 8.858 1.00 87.88 90 GLU A C 1
ATOM 660 O O . GLU A 1 90 ? -2.957 5.756 9.043 1.00 87.88 90 GLU A O 1
ATOM 665 N N . ASN A 1 91 ? -4.861 4.652 9.504 1.00 88.12 91 ASN A N 1
ATOM 666 C CA . ASN A 1 91 ? -4.325 3.752 10.524 1.00 88.12 91 ASN A CA 1
ATOM 667 C C . ASN A 1 91 ? -4.151 2.312 10.015 1.00 88.12 91 ASN A C 1
ATOM 669 O O . ASN A 1 91 ? -3.827 1.416 10.798 1.00 88.12 91 ASN A O 1
ATOM 673 N N . TYR A 1 92 ? -4.405 2.052 8.732 1.00 88.38 92 TYR A N 1
ATOM 674 C CA . TYR A 1 92 ? -4.278 0.717 8.164 1.00 88.38 92 TYR A CA 1
ATOM 675 C C . TYR A 1 92 ? -2.808 0.374 7.899 1.00 88.38 92 TYR A C 1
ATOM 677 O O . TYR A 1 92 ? -2.125 1.042 7.134 1.00 88.38 92 TYR A O 1
ATOM 685 N N . ASP A 1 93 ? -2.315 -0.705 8.500 1.00 89.00 93 ASP A N 1
ATOM 686 C CA . ASP A 1 93 ? -0.909 -1.129 8.416 1.00 89.00 93 ASP A CA 1
ATOM 687 C C . ASP A 1 93 ? -0.646 -2.174 7.313 1.00 89.00 93 ASP A C 1
ATOM 689 O O . ASP A 1 93 ? 0.440 -2.749 7.243 1.00 89.00 93 ASP A O 1
ATOM 693 N N . GLY A 1 94 ? -1.636 -2.445 6.456 1.00 86.81 94 GLY A N 1
ATOM 694 C CA . GLY A 1 94 ? -1.545 -3.474 5.417 1.00 86.81 94 GLY A CA 1
ATOM 695 C C . GLY A 1 94 ? -1.874 -4.888 5.900 1.00 86.81 94 GLY A C 1
ATOM 696 O O . GLY A 1 94 ? -1.896 -5.812 5.086 1.00 86.81 94 GLY A O 1
ATOM 697 N N . ASN A 1 95 ? -2.145 -5.086 7.195 1.00 89.31 95 ASN A N 1
ATOM 698 C CA . ASN A 1 95 ? -2.484 -6.392 7.741 1.00 89.31 95 ASN A CA 1
ATOM 699 C C . ASN A 1 95 ? -3.991 -6.677 7.638 1.00 89.31 95 ASN A C 1
ATOM 701 O O . ASN A 1 95 ? -4.761 -6.429 8.568 1.00 89.31 95 ASN A O 1
ATOM 705 N N . TYR A 1 96 ? -4.391 -7.284 6.521 1.00 86.44 96 TYR A N 1
ATOM 706 C CA . TYR A 1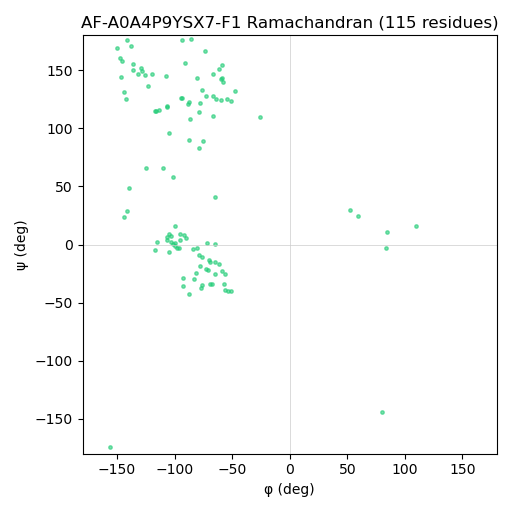 96 ? -5.775 -7.705 6.275 1.00 86.44 96 TYR A CA 1
ATOM 707 C C . TYR A 1 96 ? -6.274 -8.814 7.225 1.00 86.44 96 TYR A C 1
ATOM 709 O O . TYR A 1 96 ? -7.469 -9.072 7.288 1.00 86.44 96 TYR A O 1
ATOM 717 N N . GLN A 1 97 ? -5.383 -9.503 7.955 1.00 87.44 97 GLN A N 1
ATOM 718 C CA . GLN A 1 97 ? -5.785 -10.497 8.965 1.00 87.44 97 GLN A CA 1
ATOM 719 C C . GLN A 1 97 ? -6.161 -9.836 10.295 1.00 87.44 97 GLN A C 1
ATOM 721 O O . GLN A 1 97 ? -6.897 -10.409 11.092 1.00 87.44 97 GLN A O 1
ATOM 726 N N . LYS A 1 98 ? -5.624 -8.638 10.546 1.00 90.50 98 LYS A N 1
ATOM 727 C CA . LYS A 1 98 ? -5.904 -7.834 11.737 1.00 90.50 98 LYS A CA 1
ATOM 728 C C . LYS A 1 98 ? -7.122 -6.939 11.530 1.00 90.50 98 LYS A C 1
ATOM 730 O O . LYS A 1 98 ? -7.948 -6.826 12.431 1.00 90.50 98 LYS A O 1
ATOM 735 N N . TYR A 1 99 ? -7.222 -6.321 10.355 1.00 90.31 99 TYR A N 1
ATOM 736 C CA . TYR A 1 99 ? -8.328 -5.450 9.979 1.00 90.31 99 TYR A CA 1
ATOM 737 C C . TYR A 1 99 ? -9.065 -6.048 8.781 1.00 90.31 99 TYR A C 1
ATOM 739 O O . TYR A 1 99 ? -8.503 -6.139 7.692 1.00 90.31 99 TYR A O 1
ATOM 747 N N . GLU A 1 100 ? -10.320 -6.441 8.982 1.00 90.06 100 GLU A N 1
ATOM 748 C CA . GLU A 1 100 ? -11.175 -6.998 7.927 1.00 90.06 100 GLU A CA 1
ATOM 749 C C . GLU A 1 100 ? -11.700 -5.893 7.002 1.00 90.06 100 GLU A C 1
ATOM 751 O O . GLU A 1 100 ? -11.830 -6.091 5.797 1.00 90.06 100 GLU A O 1
ATOM 756 N N . LEU A 1 101 ? -11.975 -4.714 7.569 1.00 88.38 101 LEU A N 1
ATOM 757 C CA . LEU A 1 101 ? -12.468 -3.539 6.857 1.00 88.38 101 LEU A CA 1
ATOM 758 C C . LEU A 1 101 ? -11.722 -2.284 7.319 1.00 88.38 101 LEU A C 1
ATOM 760 O O . LEU A 1 101 ? -11.322 -2.165 8.479 1.00 88.38 101 LEU A O 1
ATOM 764 N N . TYR A 1 102 ? -11.587 -1.309 6.427 1.00 88.75 102 TYR A N 1
ATOM 765 C CA . TYR A 1 102 ? -11.156 0.039 6.783 1.00 88.75 102 TYR A CA 1
ATOM 766 C C . TYR A 1 102 ? -12.132 1.076 6.230 1.00 88.75 102 TYR A C 1
ATOM 768 O O . TYR A 1 102 ? -12.743 0.871 5.183 1.00 88.75 102 TYR A O 1
ATOM 776 N N . SER A 1 103 ? -12.269 2.196 6.934 1.00 88.00 103 SER A N 1
ATOM 777 C CA . SER A 1 103 ? -13.028 3.357 6.465 1.00 88.00 103 SER A CA 1
ATOM 778 C C . SER A 1 103 ? -12.091 4.331 5.758 1.00 88.00 103 SER A C 1
ATOM 780 O O . SER A 1 103 ? -11.091 4.739 6.346 1.00 88.00 103 SER A O 1
ATOM 782 N N . ASP A 1 104 ? -12.392 4.721 4.519 1.00 86.06 104 ASP A N 1
ATOM 783 C CA . ASP A 1 104 ? -11.614 5.711 3.754 1.00 86.06 104 ASP A CA 1
ATOM 784 C C . ASP A 1 104 ? -12.096 7.159 3.953 1.00 86.06 104 ASP A C 1
ATOM 786 O O . ASP A 1 104 ? -11.586 8.089 3.327 1.00 86.06 104 ASP A O 1
ATOM 790 N N . PHE A 1 105 ? -13.057 7.345 4.855 1.00 81.44 105 PHE A N 1
ATOM 791 C CA . PHE A 1 105 ? -13.505 8.631 5.367 1.00 81.44 105 PHE A CA 1
ATOM 792 C C . PHE A 1 105 ? -13.906 8.494 6.837 1.00 81.44 105 PHE A C 1
ATOM 794 O O . PHE A 1 105 ? -14.245 7.405 7.307 1.00 81.44 105 PHE A O 1
ATOM 801 N N . GLN A 1 106 ? -13.909 9.599 7.577 1.00 71.69 106 GLN A N 1
ATOM 802 C CA . GLN A 1 106 ? -14.534 9.633 8.893 1.00 71.69 106 GLN A CA 1
ATOM 803 C C . GLN A 1 106 ? -16.022 9.991 8.719 1.00 71.69 106 GLN A C 1
ATOM 805 O O . GLN A 1 106 ? -16.339 11.016 8.108 1.00 71.69 106 GLN A O 1
ATOM 810 N N . PRO A 1 107 ? -16.969 9.161 9.190 1.00 64.81 107 PRO A N 1
ATOM 811 C CA . PRO A 1 107 ? -18.386 9.494 9.129 1.00 64.81 107 PRO A CA 1
ATOM 812 C C . PRO A 1 107 ? -18.739 10.468 10.260 1.00 64.81 107 PRO A C 1
ATOM 814 O O . PRO A 1 107 ? -19.227 10.076 11.315 1.00 64.81 107 PRO A O 1
ATOM 817 N N . ASN A 1 108 ? -18.497 11.760 10.047 1.00 63.97 108 ASN A N 1
ATOM 818 C CA . ASN A 1 108 ? -18.665 12.795 11.080 1.00 63.97 108 ASN A CA 1
ATOM 819 C C . ASN A 1 108 ? -20.136 13.071 11.441 1.00 63.97 108 ASN A C 1
ATOM 821 O O . ASN A 1 108 ? -20.399 13.760 12.418 1.00 63.97 108 ASN A O 1
ATOM 825 N N . ASN A 1 109 ? -21.084 12.579 10.636 1.00 65.00 109 ASN A N 1
ATOM 826 C CA . ASN A 1 109 ? -22.515 12.892 10.736 1.00 65.00 109 ASN A CA 1
ATOM 827 C C . ASN A 1 109 ? -23.410 11.680 10.399 1.00 65.00 109 ASN A C 1
ATOM 829 O O . ASN A 1 109 ? -24.544 11.844 9.949 1.00 65.00 109 ASN A O 1
ATOM 833 N N . ALA A 1 110 ? -22.905 10.449 10.538 1.00 64.81 110 ALA A N 1
ATOM 834 C CA . ALA A 1 110 ? -23.736 9.265 10.325 1.00 64.81 110 ALA A CA 1
ATOM 835 C C . ALA A 1 110 ? -24.616 9.020 11.561 1.00 64.81 110 ALA A C 1
ATOM 837 O O . ALA A 1 110 ? -24.116 8.701 12.638 1.00 64.81 110 ALA A O 1
ATOM 838 N N . HIS A 1 111 ? -25.934 9.156 11.405 1.00 60.38 111 HIS A N 1
ATOM 839 C CA . HIS A 1 111 ? -26.911 8.877 12.457 1.00 60.38 111 HIS A CA 1
ATOM 840 C C . HIS A 1 111 ? -27.650 7.572 12.150 1.00 60.38 111 HIS A C 1
ATOM 842 O O . HIS A 1 111 ? -28.357 7.476 11.152 1.00 60.38 111 HIS A O 1
ATOM 848 N N . ILE A 1 112 ? -27.523 6.576 13.033 1.00 61.69 112 ILE A N 1
ATOM 849 C CA . ILE A 1 112 ? -28.251 5.295 12.919 1.00 61.69 112 ILE A CA 1
ATOM 850 C C . ILE A 1 112 ? -29.716 5.432 13.391 1.00 61.69 112 ILE A C 1
ATOM 852 O O . ILE A 1 112 ? -30.541 4.562 13.147 1.00 61.69 112 ILE A O 1
ATOM 856 N N . ASN A 1 113 ? -30.088 6.568 13.987 1.00 59.78 113 ASN A N 1
ATOM 857 C CA . ASN A 1 113 ? -31.474 6.934 14.273 1.00 59.78 113 ASN A CA 1
ATOM 858 C C . ASN A 1 113 ? -31.646 8.437 14.048 1.00 59.78 113 ASN A C 1
ATOM 860 O O . ASN A 1 113 ? -30.895 9.220 14.625 1.00 59.78 113 ASN A O 1
ATOM 864 N N . GLY A 1 114 ? -32.612 8.824 13.210 1.00 51.28 114 GLY A N 1
ATOM 865 C CA . GLY A 1 114 ? -32.846 10.178 12.685 1.00 51.28 114 GLY A CA 1
ATOM 866 C C . GLY A 1 114 ? -33.245 11.270 13.689 1.00 51.28 114 GLY A C 1
ATOM 867 O O . GLY A 1 114 ? -34.084 12.097 13.366 1.00 51.28 114 GLY A O 1
ATOM 868 N N . ASN A 1 115 ? -32.640 11.310 14.874 1.00 52.88 115 ASN A N 1
ATOM 869 C CA . ASN A 1 115 ? -32.677 12.454 15.783 1.00 52.88 115 ASN A CA 1
ATOM 870 C C . ASN A 1 115 ? -31.286 13.101 15.830 1.00 52.88 115 ASN A C 1
ATOM 872 O O . ASN A 1 115 ? -30.589 13.053 16.845 1.00 52.88 115 ASN A O 1
ATOM 876 N N . GLY A 1 116 ? -30.869 13.672 14.699 1.00 52.50 116 GLY A N 1
ATOM 877 C CA . GLY A 1 116 ? -29.799 14.667 14.679 1.00 52.50 116 GLY A CA 1
ATOM 878 C C . GLY A 1 116 ? -30.340 15.972 15.261 1.00 52.50 116 GLY A C 1
ATOM 879 O O . GLY A 1 116 ? -31.416 16.415 14.862 1.00 52.50 116 GLY A O 1
ATOM 880 N N . ARG A 1 117 ? -29.639 16.530 16.249 1.00 43.38 117 ARG A N 1
ATOM 881 C CA . ARG A 1 117 ? -29.830 17.923 16.667 1.00 43.38 117 ARG A CA 1
ATOM 882 C C . ARG A 1 117 ? -29.075 18.837 15.718 1.00 43.38 117 ARG A C 1
ATOM 884 O O . ARG A 1 117 ? -27.967 18.422 15.315 1.00 43.38 117 ARG A O 1
#

Radius of gyration: 23.7 Å; Cα contacts (8 Å, |Δi|>4): 160; chains: 1; bounding box: 79×63×36 Å

Foldseek 3Di:
DPDDDPPPDPPPPPPPPPPPQQPQFWDPVHAAHDPQQFWHAPGGGHLQLCRQEPRTDQVRGNHVVSHQDDDPDDDDDDDPPDCQLEEASNPDPSPCVRHVYYHPDDCPPDDPDPPDD

pLDDT: mean 79.31, std 16.74, range [43.38, 96.0]

Secondary structure (DSSP, 8-state):
---SSTTSSSSSSS-S---PPS-SB-GGGS----SSS-EEETTEEE-SHHHHHSSEETTTSSSGGGSPPPPP-------TT-GGGEEEGGG--S-TTT-SEEESS--TT--SSS---

Organism: NCBI:txid1712513

Mean predicted aligned error: 12.15 Å